Protein AF-A0A453A916-F1 (afdb_monomer_lite)

Organism: Aegilops tauschii subsp. strangulata (NCBI:txid200361)

Sequence (164 aa):
MAEFVVLLGGCERMSRRPYDVYLYTENFMFGRHAEKQKLLIFLLQHNDPHGDHAPAILPVIGGASVGKKTLVAHVCGDERVHSRFSSILHLNVITFASDIEDDDWKKFHSFVITMGRGSKIIIISRLQRLARFGSVKPIFLTVLSYDELRYLLKTLVFGSVDPM

InterPro domains:
  IPR027417 P-loop containing nucleoside triphosphate hydrolase [SSF52540] (15-160)

Structure (mmCIF, N/CA/C/O backbone):
data_AF-A0A453A916-F1
#
_entry.id   AF-A0A453A916-F1
#
loop_
_atom_site.group_PDB
_atom_site.id
_atom_site.type_symbol
_atom_site.label_atom_id
_atom_site.label_alt_id
_atom_site.label_comp_id
_atom_site.label_asym_id
_atom_site.label_entity_id
_atom_site.label_seq_id
_atom_site.pdbx_PDB_ins_code
_atom_site.Cartn_x
_atom_site.Cartn_y
_atom_site.Cartn_z
_atom_site.occupancy
_atom_site.B_iso_or_equiv
_atom_site.auth_seq_id
_atom_site.auth_comp_id
_atom_site.auth_asym_id
_atom_site.auth_atom_id
_atom_site.pdbx_PDB_model_num
ATOM 1 N N . MET A 1 1 ? -9.601 10.180 -16.625 1.00 26.25 1 MET A N 1
ATOM 2 C CA . MET A 1 1 ? -8.875 9.080 -17.293 1.00 26.25 1 MET A CA 1
ATOM 3 C C . MET A 1 1 ? -8.501 8.077 -16.215 1.00 26.25 1 MET A C 1
ATOM 5 O O . MET A 1 1 ? -8.012 8.499 -15.179 1.00 26.25 1 MET A O 1
ATOM 9 N N . ALA A 1 2 ? -8.889 6.812 -16.382 1.00 28.94 2 ALA A N 1
ATOM 10 C CA . ALA A 1 2 ? -8.766 5.767 -15.367 1.00 28.94 2 ALA A CA 1
ATOM 11 C C . ALA A 1 2 ? -7.439 5.020 -15.551 1.00 28.94 2 ALA A C 1
ATOM 13 O O . ALA A 1 2 ? -7.221 4.443 -16.614 1.00 28.94 2 ALA A O 1
ATOM 14 N N . GLU A 1 3 ? -6.561 5.041 -14.548 1.00 33.91 3 GLU A N 1
ATO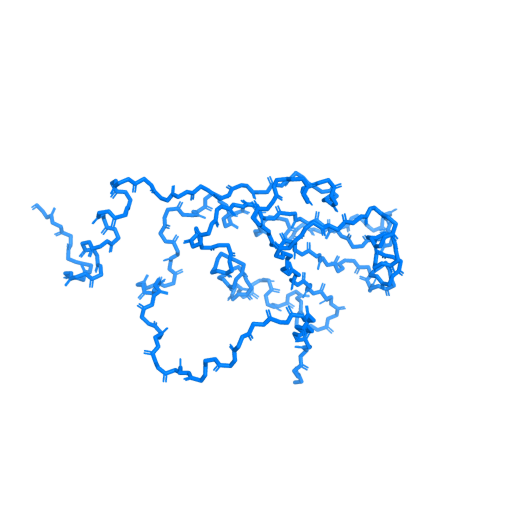M 15 C CA . GLU A 1 3 ? -5.303 4.288 -14.589 1.00 33.91 3 GLU A CA 1
ATOM 16 C C . GLU A 1 3 ? -5.473 2.883 -13.992 1.00 33.91 3 GLU A C 1
ATOM 18 O O . GLU A 1 3 ? -6.240 2.646 -13.057 1.00 33.91 3 GLU A O 1
ATOM 23 N N . PHE A 1 4 ? -4.805 1.929 -14.635 1.00 32.97 4 PHE A N 1
ATOM 24 C CA . PHE A 1 4 ? -5.112 0.505 -14.661 1.00 32.97 4 PHE A CA 1
ATOM 25 C C . PHE A 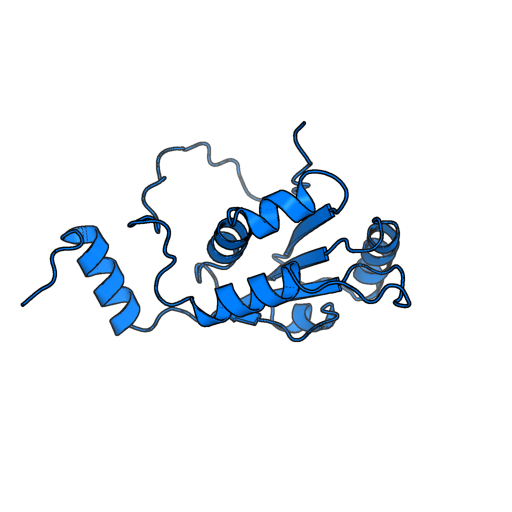1 4 ? -4.702 -0.236 -13.377 1.00 32.97 4 PHE A C 1
ATOM 27 O O . PHE A 1 4 ? -3.523 -0.355 -13.058 1.00 32.97 4 PHE A O 1
ATOM 34 N N . VAL A 1 5 ? -5.672 -0.859 -12.697 1.00 41.00 5 VAL A N 1
ATOM 35 C CA . VAL A 1 5 ? -5.421 -1.931 -11.718 1.00 41.00 5 VAL A CA 1
ATOM 36 C C . VAL A 1 5 ? -5.215 -3.233 -12.495 1.00 41.00 5 VAL A C 1
ATOM 38 O O . VAL A 1 5 ? -6.176 -3.924 -12.833 1.00 41.00 5 VAL A O 1
ATOM 41 N N . VAL A 1 6 ? -3.966 -3.574 -12.815 1.00 34.91 6 VAL A N 1
ATOM 42 C CA . VAL A 1 6 ? -3.640 -4.876 -13.419 1.00 34.91 6 VAL A CA 1
ATOM 43 C C . VAL A 1 6 ? -3.710 -5.957 -12.333 1.00 34.91 6 VAL A C 1
ATOM 45 O O . VAL A 1 6 ? -2.768 -6.194 -11.582 1.00 34.91 6 VAL A O 1
ATOM 48 N N . LEU A 1 7 ? -4.877 -6.598 -12.232 1.00 38.16 7 LEU A N 1
ATOM 49 C CA . LEU A 1 7 ? -5.099 -7.845 -11.498 1.00 38.16 7 LEU A CA 1
ATOM 50 C C . LEU A 1 7 ? -4.649 -9.016 -12.380 1.00 38.16 7 LEU A C 1
ATOM 52 O O . LEU A 1 7 ? -5.396 -9.458 -13.250 1.00 38.16 7 LEU A O 1
ATOM 56 N N . LEU A 1 8 ? -3.447 -9.543 -12.149 1.00 33.91 8 LEU A N 1
ATOM 57 C CA . LEU A 1 8 ? -3.042 -10.834 -12.706 1.00 33.91 8 LEU A CA 1
ATOM 58 C C . LEU A 1 8 ? -3.155 -11.915 -11.624 1.00 33.91 8 LEU A C 1
ATOM 60 O O . LEU A 1 8 ? -2.405 -11.909 -10.653 1.00 33.91 8 LEU A O 1
ATOM 64 N N . GLY A 1 9 ? -4.102 -12.839 -11.825 1.00 32.03 9 GLY A N 1
ATOM 65 C CA . GLY A 1 9 ? -4.073 -14.186 -11.242 1.00 32.03 9 GLY A CA 1
ATOM 66 C C . GLY A 1 9 ? -5.044 -14.484 -10.094 1.00 32.03 9 GLY A C 1
ATOM 67 O O . GLY A 1 9 ? -4.653 -14.472 -8.934 1.00 32.03 9 GLY A O 1
ATOM 68 N N . GLY A 1 10 ? -6.280 -14.859 -10.4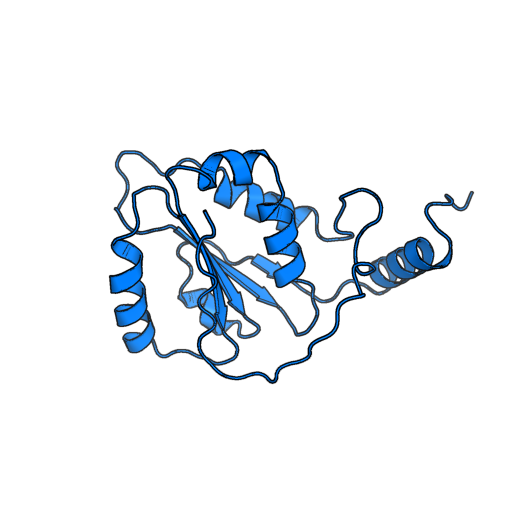46 1.00 36.53 10 GLY A N 1
ATOM 69 C CA . GLY A 1 10 ? -7.051 -15.904 -9.752 1.00 36.53 10 GLY A CA 1
ATOM 70 C C . GLY A 1 10 ? -7.627 -15.600 -8.364 1.00 36.53 10 GLY A C 1
ATOM 71 O O . GLY A 1 10 ? -7.104 -16.071 -7.360 1.00 36.53 10 GLY A O 1
ATOM 72 N N . CYS A 1 11 ? -8.777 -14.924 -8.298 1.00 38.44 11 CYS A N 1
ATOM 73 C CA . CYS A 1 11 ? -9.756 -15.147 -7.227 1.00 38.44 11 CYS A CA 1
ATOM 74 C C . CYS A 1 11 ? -11.159 -14.755 -7.721 1.00 38.44 11 CYS A C 1
ATOM 76 O O . CYS A 1 11 ? -11.308 -13.758 -8.428 1.00 38.44 11 CYS A O 1
ATOM 78 N N . GLU A 1 12 ? -12.154 -15.584 -7.414 1.00 37.94 12 GLU A N 1
ATOM 79 C CA . GLU A 1 12 ? -13.511 -15.566 -7.968 1.00 37.94 12 GLU A CA 1
ATOM 80 C C . GLU A 1 12 ? -14.229 -14.210 -7.875 1.00 37.94 12 GLU A C 1
ATOM 82 O O . GLU A 1 12 ? -14.069 -13.426 -6.936 1.00 37.94 12 GLU A O 1
ATOM 87 N N . ARG A 1 13 ? -15.092 -13.963 -8.867 1.00 41.69 13 ARG A N 1
ATOM 88 C CA . ARG A 1 13 ? -16.027 -12.838 -8.899 1.00 41.69 13 ARG A CA 1
ATOM 89 C C . ARG A 1 13 ? -17.020 -12.948 -7.739 1.00 41.69 13 ARG A C 1
ATOM 91 O O . ARG A 1 13 ? -18.025 -13.640 -7.855 1.00 41.69 13 ARG A O 1
ATOM 98 N N . MET A 1 14 ? -16.820 -12.161 -6.687 1.00 31.31 14 MET A N 1
ATOM 99 C CA . MET A 1 14 ? -17.921 -11.723 -5.830 1.00 31.31 14 MET A CA 1
ATOM 100 C C . MET A 1 14 ? -18.328 -10.303 -6.219 1.00 31.31 14 MET A C 1
ATOM 102 O O . MET A 1 14 ? -17.788 -9.303 -5.755 1.00 31.31 14 MET A O 1
ATOM 106 N N . SER A 1 15 ? -19.312 -10.241 -7.113 1.00 43.62 15 SER A N 1
ATOM 107 C CA . SER A 1 15 ? -20.233 -9.113 -7.202 1.00 43.62 15 SER A CA 1
ATOM 108 C C . SER A 1 15 ? -20.957 -8.983 -5.860 1.00 43.62 15 SER A C 1
ATOM 110 O O . SER A 1 15 ? -21.743 -9.862 -5.509 1.00 43.62 15 SER A O 1
ATOM 112 N N 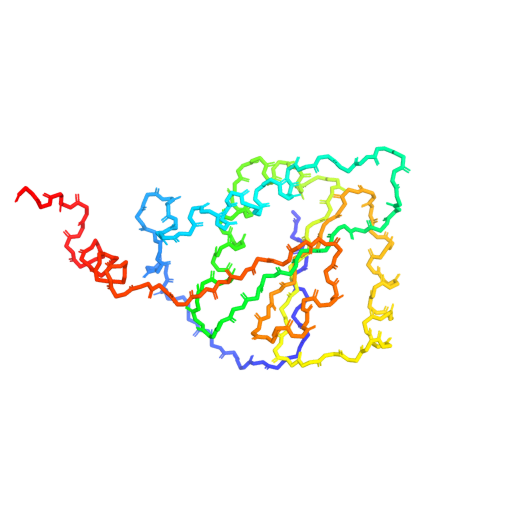. ARG A 1 16 ? -20.653 -7.920 -5.103 1.00 33.34 16 ARG A N 1
ATOM 113 C CA . ARG A 1 16 ? -21.536 -7.302 -4.098 1.00 33.34 16 ARG A CA 1
ATOM 114 C C . ARG A 1 16 ? -20.901 -6.022 -3.538 1.00 33.34 16 ARG A C 1
ATOM 116 O O . ARG A 1 16 ? -20.033 -6.067 -2.675 1.00 33.34 16 ARG A O 1
ATOM 123 N N . ARG A 1 17 ? -21.382 -4.862 -3.990 1.00 38.03 17 ARG A N 1
ATOM 124 C CA . ARG A 1 17 ? -21.610 -3.726 -3.077 1.00 38.03 17 ARG A CA 1
ATOM 125 C C . ARG A 1 17 ? -22.980 -4.005 -2.440 1.00 38.03 17 ARG A C 1
ATOM 127 O O . ARG A 1 17 ? -23.884 -4.345 -3.204 1.00 38.03 17 ARG A O 1
ATOM 134 N N . PRO A 1 18 ? -23.131 -3.990 -1.103 1.00 40.22 18 PRO A N 1
ATOM 135 C CA . PRO A 1 18 ? -22.846 -2.819 -0.280 1.00 40.22 18 PRO A CA 1
ATOM 136 C C . PRO A 1 18 ? -22.197 -3.187 1.068 1.00 40.22 18 PRO A C 1
ATOM 138 O O . PRO A 1 18 ? -22.873 -3.580 2.010 1.00 40.22 18 PRO A O 1
ATOM 141 N N . TYR A 1 19 ? -20.886 -3.003 1.181 1.00 37.38 19 TYR A N 1
ATOM 142 C CA . TYR A 1 19 ? -20.243 -2.812 2.479 1.00 37.38 19 TYR A CA 1
ATOM 143 C C . TYR A 1 19 ? -19.236 -1.680 2.340 1.00 37.38 19 TYR A C 1
ATOM 145 O O . TYR A 1 19 ? -18.030 -1.888 2.282 1.00 37.38 19 TYR A O 1
ATOM 153 N N . ASP A 1 20 ? -19.782 -0.470 2.266 1.00 42.31 20 ASP A N 1
ATOM 154 C CA . ASP A 1 20 ? -19.057 0.767 2.573 1.00 42.31 20 ASP A CA 1
ATOM 155 C C . ASP A 1 20 ? -18.936 0.972 4.104 1.00 42.31 20 ASP A C 1
ATOM 157 O O . ASP A 1 20 ? -18.461 1.991 4.586 1.00 42.31 20 ASP A O 1
ATOM 161 N N . VAL A 1 21 ? -19.371 -0.017 4.902 1.00 36.44 21 VAL A N 1
ATOM 162 C CA . VAL A 1 21 ? -19.402 0.013 6.375 1.00 36.44 21 VAL A CA 1
ATOM 163 C C . VAL A 1 21 ? -18.289 -0.859 6.955 1.00 36.44 21 VAL A C 1
ATOM 165 O O . VAL A 1 21 ? -18.515 -1.719 7.798 1.00 36.44 21 VAL A O 1
ATOM 168 N N . TYR A 1 22 ? -17.057 -0.660 6.495 1.00 46.66 22 TYR A N 1
ATOM 169 C CA . TYR A 1 22 ? -15.887 -1.141 7.224 1.00 46.66 22 TYR A CA 1
ATOM 170 C C . TYR A 1 22 ? -14.819 -0.042 7.214 1.00 46.66 22 TYR A C 1
ATOM 172 O O . TYR A 1 22 ? -14.186 0.196 6.190 1.00 46.66 22 TYR A O 1
ATOM 180 N N . LEU A 1 23 ? -14.614 0.577 8.389 1.00 47.53 23 LEU A N 1
ATOM 181 C CA . LEU A 1 23 ? -13.553 1.547 8.742 1.00 47.53 23 LEU A CA 1
ATOM 182 C C . LEU A 1 23 ? -13.812 3.040 8.456 1.00 47.53 23 LEU A C 1
ATOM 184 O O . LEU A 1 23 ? -12.850 3.796 8.358 1.00 47.53 23 LEU A O 1
ATOM 188 N N . TYR A 1 24 ? -15.065 3.492 8.378 1.00 45.09 24 TYR A N 1
ATOM 189 C CA . TYR A 1 24 ? -15.373 4.923 8.256 1.00 45.09 24 TYR A CA 1
ATOM 190 C C . TYR A 1 24 ? -16.238 5.430 9.413 1.00 45.09 24 TYR A C 1
ATOM 192 O O . TYR A 1 24 ? -17.461 5.442 9.349 1.00 45.09 24 TYR A O 1
ATOM 200 N N . THR A 1 25 ? -15.571 5.912 10.456 1.00 37.50 25 THR A N 1
ATOM 201 C CA . THR A 1 25 ? -16.055 7.054 11.239 1.00 37.50 25 THR A CA 1
ATOM 202 C C . THR A 1 25 ? -15.064 8.183 10.985 1.00 37.50 25 THR A C 1
ATOM 204 O O . THR A 1 25 ? -13.891 8.073 11.336 1.00 37.50 25 THR A O 1
ATOM 207 N N . GLU A 1 26 ? -15.519 9.215 10.274 1.00 40.56 26 GLU A N 1
ATOM 208 C CA . GLU A 1 26 ? -14.819 10.498 10.116 1.00 40.56 26 GLU A CA 1
ATOM 209 C C . GLU A 1 26 ? -13.384 10.443 9.549 1.00 40.56 26 GLU A C 1
ATOM 211 O O . GLU A 1 26 ? -12.487 11.103 10.056 1.00 40.56 26 GLU A O 1
ATOM 216 N N . ASN A 1 27 ? -13.128 9.700 8.465 1.00 45.25 27 ASN A N 1
ATOM 217 C CA . ASN A 1 27 ? -11.830 9.724 7.760 1.00 45.25 27 ASN A CA 1
ATOM 218 C C . ASN A 1 27 ? -10.603 9.245 8.576 1.00 45.25 27 ASN A C 1
ATOM 220 O O . ASN A 1 27 ? -9.469 9.546 8.192 1.00 45.25 27 ASN A O 1
ATOM 224 N N . PHE A 1 28 ? -10.767 8.465 9.652 1.00 43.25 28 PHE A N 1
ATOM 225 C CA . PHE A 1 28 ? -9.636 7.905 10.405 1.00 43.25 28 PHE A CA 1
ATOM 226 C C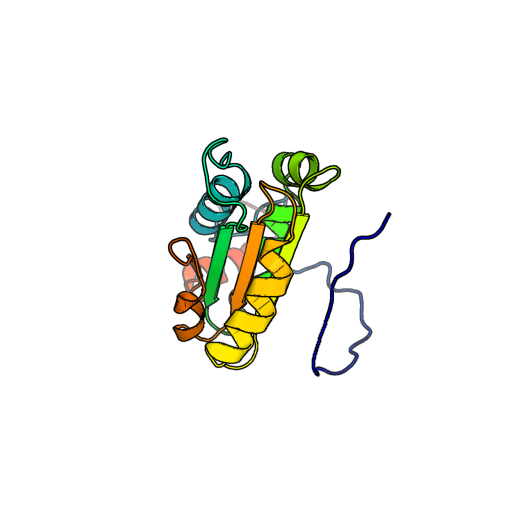 . PHE A 1 28 ? -9.615 6.375 10.394 1.00 43.25 28 PHE A C 1
ATOM 228 O O . PHE A 1 28 ? -10.554 5.708 10.818 1.00 43.25 28 PHE A O 1
ATOM 235 N N . MET A 1 29 ? -8.484 5.801 9.973 1.00 57.03 29 MET A N 1
ATOM 236 C CA . MET A 1 29 ? -8.216 4.377 10.163 1.00 57.03 29 MET A CA 1
ATOM 237 C C . MET A 1 29 ? -7.690 4.134 11.587 1.00 57.03 29 MET A C 1
ATOM 239 O O . MET A 1 29 ? -6.571 4.532 11.923 1.00 57.03 29 MET A O 1
ATOM 243 N N . PHE A 1 30 ? -8.505 3.483 12.418 1.00 62.66 30 PHE A N 1
ATOM 244 C CA . PHE A 1 30 ? -8.211 3.221 13.829 1.00 62.66 30 PHE A CA 1
ATOM 245 C C . PHE A 1 30 ? -6.953 2.345 14.024 1.00 62.66 30 PHE A C 1
ATOM 247 O O . PHE A 1 30 ? -6.735 1.390 13.277 1.00 62.66 30 PHE A O 1
ATOM 254 N N . GLY A 1 31 ? -6.108 2.683 15.008 1.00 67.56 31 GLY A N 1
ATOM 255 C CA . GLY A 1 31 ? -4.922 1.899 15.414 1.00 67.56 31 GLY A CA 1
ATOM 256 C C . GLY A 1 31 ? -3.742 1.870 14.428 1.00 67.56 31 GLY A C 1
ATOM 257 O O . GLY A 1 31 ? -2.763 1.167 14.646 1.00 67.56 31 GLY A O 1
ATOM 258 N N . ARG A 1 32 ? -3.806 2.613 13.315 1.00 83.56 32 ARG A N 1
ATOM 259 C CA . ARG A 1 32 ? -2.821 2.522 12.214 1.00 83.56 32 ARG A CA 1
ATOM 260 C C . ARG A 1 32 ? -2.114 3.827 11.885 1.00 83.56 32 ARG A C 1
ATOM 262 O O . ARG A 1 32 ? -1.606 4.020 10.778 1.00 83.56 32 ARG A O 1
ATOM 269 N N . HIS A 1 33 ? -2.119 4.761 12.831 1.00 81.56 33 HIS A N 1
ATOM 270 C CA . HIS A 1 33 ? -1.602 6.102 12.598 1.00 81.56 33 HIS A CA 1
ATOM 271 C C . HIS A 1 33 ? -0.098 6.080 12.293 1.00 81.56 33 HIS A C 1
ATOM 273 O O . HIS A 1 33 ? 0.346 6.731 11.352 1.00 81.56 33 HIS A O 1
ATOM 279 N N . ALA A 1 34 ? 0.678 5.268 13.017 1.00 86.50 34 ALA A N 1
ATOM 280 C CA . ALA A 1 34 ? 2.116 5.146 12.796 1.00 86.50 34 ALA A CA 1
ATOM 281 C C . ALA A 1 34 ? 2.443 4.575 11.404 1.00 86.50 34 ALA A C 1
ATOM 283 O O . ALA A 1 34 ? 3.317 5.098 10.710 1.00 86.50 34 ALA A O 1
ATOM 284 N N . GLU A 1 35 ? 1.736 3.530 10.961 1.00 90.38 35 GLU A N 1
ATOM 285 C CA . GLU A 1 35 ? 1.926 2.943 9.629 1.00 90.38 35 GLU A CA 1
ATOM 286 C C . GLU A 1 35 ? 1.476 3.905 8.523 1.00 90.38 35 GLU A C 1
ATOM 288 O O . GLU A 1 35 ? 2.175 4.046 7.518 1.00 90.38 35 GLU A O 1
ATOM 293 N N . LYS A 1 36 ? 0.352 4.611 8.725 1.00 87.94 36 LYS A N 1
ATOM 294 C CA . LYS A 1 36 ? -0.144 5.651 7.811 1.00 87.94 36 LYS A CA 1
ATOM 295 C C . LYS A 1 36 ? 0.888 6.757 7.628 1.00 87.94 36 LYS A C 1
ATOM 297 O O . LYS A 1 36 ? 1.199 7.100 6.491 1.00 87.94 36 LYS A O 1
ATOM 302 N N . GLN A 1 37 ? 1.451 7.282 8.717 1.00 89.00 37 GLN A N 1
ATOM 303 C CA . GLN A 1 37 ? 2.463 8.339 8.646 1.00 89.00 37 GLN A CA 1
ATOM 304 C C . GLN A 1 37 ? 3.725 7.870 7.917 1.00 89.00 37 GLN A C 1
ATOM 306 O O . GLN A 1 37 ? 4.233 8.593 7.068 1.00 89.00 37 GLN A O 1
ATOM 311 N N . LYS A 1 38 ? 4.199 6.640 8.160 1.00 92.75 38 LYS A N 1
ATOM 312 C CA . LYS A 1 38 ? 5.349 6.078 7.426 1.00 92.75 38 LYS A CA 1
ATOM 313 C C . LYS A 1 38 ? 5.087 5.996 5.919 1.00 92.75 38 LYS A C 1
ATOM 315 O O . LYS A 1 38 ? 5.956 6.372 5.136 1.00 92.75 38 LYS A O 1
ATOM 320 N N . LEU A 1 39 ? 3.898 5.541 5.513 1.00 91.69 39 LEU A N 1
ATOM 321 C CA . LEU A 1 39 ? 3.498 5.508 4.103 1.00 91.69 39 LEU A CA 1
ATOM 322 C C . LEU A 1 39 ? 3.387 6.909 3.498 1.00 91.69 39 LEU A C 1
ATOM 324 O O . LEU A 1 39 ? 3.854 7.121 2.384 1.00 91.69 39 LEU A O 1
ATOM 328 N N . LEU A 1 40 ? 2.806 7.867 4.224 1.00 90.81 40 LEU A N 1
ATOM 329 C CA . LEU A 1 40 ? 2.705 9.255 3.773 1.00 90.81 40 LEU A CA 1
ATOM 330 C C . LEU A 1 40 ? 4.081 9.888 3.593 1.00 90.81 40 LEU A C 1
ATOM 332 O O . LEU A 1 40 ? 4.340 10.467 2.545 1.00 90.81 40 LEU A O 1
ATOM 336 N N . ILE A 1 41 ? 4.978 9.732 4.569 1.00 91.56 41 ILE A N 1
ATOM 337 C CA . ILE A 1 41 ? 6.363 10.202 4.471 1.00 91.56 41 ILE A CA 1
ATOM 338 C C . ILE A 1 41 ? 7.025 9.573 3.249 1.00 91.56 41 ILE A C 1
ATOM 340 O O . ILE A 1 41 ? 7.552 10.299 2.412 1.00 91.56 41 ILE A O 1
ATOM 344 N N . PHE A 1 42 ? 6.928 8.250 3.090 1.00 92.62 42 PHE A N 1
ATOM 345 C CA . PHE A 1 42 ? 7.480 7.560 1.928 1.00 92.62 42 PHE A CA 1
ATOM 346 C C . PHE A 1 42 ? 6.931 8.116 0.616 1.00 92.62 42 PHE A C 1
ATOM 348 O O . PHE A 1 42 ? 7.716 8.378 -0.284 1.00 92.62 42 PHE A O 1
ATOM 355 N N . LEU A 1 43 ? 5.619 8.328 0.480 1.00 90.38 43 LEU A N 1
ATOM 356 C CA . LEU A 1 43 ? 5.011 8.806 -0.765 1.00 90.38 43 LEU A CA 1
ATOM 357 C C . LEU A 1 43 ? 5.306 10.282 -1.045 1.00 90.38 43 LEU A C 1
ATOM 359 O O . LEU A 1 43 ? 5.571 10.638 -2.194 1.00 90.38 43 LEU A O 1
ATOM 363 N N . LEU A 1 44 ? 5.345 11.116 -0.008 1.00 88.75 44 LEU A N 1
ATOM 364 C CA . LEU A 1 44 ? 5.578 12.557 -0.105 1.00 88.75 44 LEU A CA 1
ATOM 365 C C . LEU A 1 44 ? 7.065 12.942 -0.100 1.00 88.75 44 LEU A C 1
ATOM 367 O O . LEU A 1 44 ? 7.404 14.077 -0.431 1.00 88.75 44 LEU A O 1
ATOM 371 N N . GLN A 1 45 ? 7.978 12.012 0.171 1.00 86.62 45 GLN A N 1
ATOM 372 C CA . GLN A 1 45 ? 9.412 12.263 0.046 1.00 86.62 45 GLN A CA 1
ATOM 373 C C . GLN A 1 45 ? 9.778 12.581 -1.412 1.00 86.62 45 GLN A C 1
ATOM 375 O O . GLN A 1 45 ? 9.416 11.838 -2.332 1.00 86.62 45 GLN A O 1
ATOM 380 N N . HIS A 1 46 ? 10.449 13.704 -1.663 1.00 72.12 46 HIS A N 1
ATOM 381 C CA . HIS A 1 46 ? 11.043 13.980 -2.972 1.00 72.12 46 HIS A CA 1
ATOM 382 C C . HIS A 1 46 ? 12.216 13.024 -3.197 1.00 72.12 46 HIS A C 1
ATOM 384 O O . HIS A 1 46 ? 13.072 12.887 -2.327 1.00 72.12 46 HIS A O 1
ATOM 390 N N . ASN A 1 47 ? 12.221 12.337 -4.342 1.00 65.00 47 ASN A N 1
ATOM 391 C CA . ASN A 1 47 ? 13.397 11.580 -4.755 1.00 65.00 47 ASN A CA 1
ATOM 392 C C . ASN A 1 47 ? 14.459 12.591 -5.199 1.00 65.00 47 ASN A C 1
ATOM 394 O O . ASN A 1 47 ? 14.122 13.590 -5.838 1.00 65.00 47 ASN A O 1
ATOM 398 N N . ASP A 1 48 ? 15.708 12.340 -4.820 1.00 57.16 48 ASP A N 1
ATOM 399 C CA . ASP A 1 48 ? 16.843 13.202 -5.129 1.00 57.16 48 ASP A CA 1
ATOM 400 C C . ASP A 1 48 ? 16.944 13.421 -6.656 1.00 57.16 48 ASP A C 1
ATOM 402 O O . ASP A 1 48 ? 16.894 12.438 -7.406 1.00 57.16 48 ASP A O 1
ATOM 406 N N . PRO A 1 49 ? 17.060 14.666 -7.157 1.00 51.16 49 PRO A N 1
ATOM 407 C CA . PRO A 1 49 ? 17.232 14.934 -8.586 1.00 51.16 49 PRO A CA 1
ATOM 408 C C . PRO A 1 49 ? 18.467 14.242 -9.195 1.00 51.16 49 PRO A C 1
ATOM 410 O O . PRO A 1 49 ? 18.491 14.013 -10.408 1.00 51.16 49 PRO A O 1
ATOM 413 N N . HIS A 1 50 ? 19.446 13.837 -8.379 1.00 53.75 50 HIS A N 1
ATOM 414 C CA . HIS A 1 50 ? 20.626 13.080 -8.811 1.00 53.75 50 HIS A CA 1
ATOM 415 C C . HIS A 1 50 ? 20.519 11.556 -8.624 1.00 53.75 50 HIS A C 1
ATOM 417 O O . HIS A 1 50 ? 21.461 10.836 -8.952 1.00 53.75 50 HIS A O 1
ATOM 423 N N . GLY A 1 51 ? 19.383 11.053 -8.130 1.00 57.41 51 GLY A N 1
ATOM 424 C CA . GLY A 1 51 ? 19.154 9.633 -7.868 1.00 57.41 51 GLY A CA 1
ATOM 425 C C . GLY A 1 51 ? 18.826 8.794 -9.108 1.00 57.41 51 GLY A C 1
ATOM 426 O O . GLY A 1 51 ? 18.410 9.306 -10.151 1.00 57.41 51 GLY A O 1
ATOM 427 N N . ASP A 1 52 ? 19.017 7.483 -8.951 1.00 61.06 52 ASP A N 1
ATOM 428 C CA . ASP A 1 52 ? 18.730 6.433 -9.930 1.00 61.06 52 ASP A CA 1
ATOM 429 C C . ASP A 1 52 ? 17.290 6.519 -10.483 1.00 61.06 52 ASP A C 1
ATOM 431 O O . ASP A 1 52 ? 16.363 6.956 -9.799 1.00 61.06 52 ASP A O 1
ATOM 435 N N . HIS A 1 53 ? 17.091 6.103 -11.736 1.00 67.94 53 HIS A N 1
ATOM 436 C CA . HIS A 1 53 ? 15.793 6.174 -12.427 1.00 67.94 53 HIS A CA 1
ATOM 437 C C . HIS A 1 53 ? 14.782 5.148 -11.893 1.00 67.94 53 HIS A C 1
ATOM 439 O O . HIS A 1 53 ? 13.611 5.188 -12.266 1.00 67.94 53 HIS A O 1
ATOM 445 N N . ALA A 1 54 ? 15.219 4.237 -11.023 1.00 79.38 54 ALA A N 1
ATOM 446 C CA . ALA A 1 54 ? 14.377 3.191 -10.476 1.00 79.38 54 ALA A CA 1
ATOM 447 C C . ALA A 1 54 ? 13.316 3.749 -9.500 1.00 79.38 54 ALA A C 1
ATOM 449 O O . ALA A 1 54 ? 13.620 4.580 -8.636 1.00 79.38 54 ALA A O 1
ATOM 450 N N . PRO A 1 55 ? 12.059 3.279 -9.588 1.00 84.94 55 PRO A N 1
ATOM 451 C CA . PRO A 1 55 ? 11.021 3.654 -8.640 1.00 84.94 55 PRO A CA 1
ATOM 452 C C . PRO A 1 55 ? 11.325 3.092 -7.248 1.00 84.94 55 PRO A C 1
ATOM 454 O O . PRO A 1 55 ? 11.757 1.951 -7.097 1.00 84.94 55 PRO A O 1
ATOM 457 N N . ALA A 1 56 ? 11.040 3.874 -6.206 1.00 89.62 56 ALA A N 1
ATOM 458 C CA . ALA A 1 56 ? 11.191 3.400 -4.834 1.00 89.62 56 ALA A CA 1
ATOM 459 C C . ALA A 1 56 ? 10.104 2.364 -4.504 1.00 89.62 56 ALA A C 1
ATOM 461 O O . ALA A 1 56 ? 8.935 2.559 -4.845 1.00 89.62 56 ALA A O 1
ATOM 462 N N . ILE A 1 57 ? 10.478 1.289 -3.809 1.00 91.38 57 ILE A N 1
ATOM 463 C CA . ILE A 1 57 ? 9.623 0.127 -3.551 1.00 91.38 57 ILE A CA 1
ATOM 464 C C . ILE A 1 57 ? 9.464 -0.073 -2.050 1.00 91.38 57 ILE A C 1
ATOM 466 O O . ILE A 1 57 ? 10.425 -0.403 -1.354 1.00 91.38 57 ILE A O 1
ATOM 470 N N . LEU A 1 58 ? 8.237 0.086 -1.556 1.00 95.25 58 LEU A N 1
ATOM 471 C CA . LEU A 1 58 ? 7.895 -0.082 -0.147 1.00 95.25 58 LEU A CA 1
ATOM 472 C C . LEU A 1 58 ? 7.033 -1.334 0.071 1.00 95.25 58 LEU A C 1
ATOM 474 O O . LEU A 1 58 ? 5.862 -1.357 -0.323 1.00 95.25 58 LEU A O 1
ATOM 478 N N . PRO A 1 59 ? 7.560 -2.368 0.747 1.00 96.56 59 PRO A N 1
ATOM 479 C CA . PRO A 1 59 ? 6.762 -3.517 1.140 1.00 96.56 59 PRO A CA 1
ATOM 480 C C . PRO A 1 59 ? 5.903 -3.219 2.373 1.00 96.56 59 PRO A C 1
ATOM 482 O O . PRO A 1 59 ? 6.373 -2.710 3.388 1.00 96.56 59 PRO A O 1
ATOM 485 N N . VAL A 1 60 ? 4.640 -3.617 2.300 1.00 95.75 60 VAL A N 1
ATOM 486 C CA . VAL A 1 60 ? 3.638 -3.618 3.361 1.00 95.75 60 VAL A CA 1
ATOM 487 C C . VAL A 1 60 ? 3.265 -5.075 3.622 1.00 95.75 60 VAL A C 1
ATOM 489 O O . VAL A 1 60 ? 2.543 -5.717 2.853 1.00 95.75 60 VAL A O 1
ATOM 492 N N . ILE A 1 61 ? 3.790 -5.619 4.714 1.00 95.44 61 ILE A N 1
ATOM 493 C CA . ILE A 1 61 ? 3.727 -7.041 5.050 1.00 95.44 61 ILE A CA 1
ATOM 494 C C . ILE A 1 61 ? 2.826 -7.249 6.261 1.00 95.44 61 ILE A C 1
ATOM 496 O O . ILE A 1 61 ? 2.866 -6.483 7.212 1.00 95.44 61 ILE A O 1
ATOM 500 N N . GLY A 1 62 ? 2.018 -8.303 6.273 1.00 92.00 62 GLY A N 1
ATOM 501 C CA . GLY A 1 62 ? 1.200 -8.618 7.445 1.00 92.00 62 GLY A CA 1
ATOM 502 C C . GLY A 1 62 ? 0.220 -9.754 7.214 1.00 92.00 62 GLY A C 1
ATOM 503 O O . GLY A 1 62 ? -0.005 -10.155 6.074 1.00 92.00 62 GLY A O 1
ATOM 504 N N . GLY A 1 63 ? -0.406 -10.251 8.278 1.00 86.38 63 GLY A N 1
ATOM 505 C CA . GLY A 1 63 ? -1.340 -11.384 8.225 1.00 86.38 63 GLY A CA 1
ATOM 506 C C . GLY A 1 63 ? -2.561 -11.187 7.310 1.00 86.38 63 GLY A C 1
ATOM 507 O O . GLY A 1 63 ? -2.756 -10.142 6.677 1.00 86.38 63 GLY A O 1
ATOM 508 N N . ALA A 1 64 ? -3.412 -12.212 7.215 1.00 80.56 64 ALA A N 1
ATOM 509 C CA . ALA A 1 64 ? -4.721 -12.056 6.578 1.00 80.56 64 ALA A CA 1
ATOM 510 C C . ALA A 1 64 ? -5.556 -11.015 7.339 1.00 80.56 64 ALA A C 1
ATOM 512 O O . ALA A 1 64 ? -5.443 -10.908 8.555 1.00 80.56 64 ALA A O 1
ATOM 513 N N . SER A 1 65 ? -6.363 -10.238 6.616 1.00 78.31 65 SER A N 1
ATOM 514 C CA . SER A 1 65 ? -7.349 -9.314 7.201 1.00 78.31 65 SER A CA 1
ATOM 515 C C . SER A 1 65 ? -6.812 -8.234 8.158 1.00 78.31 65 SER A C 1
ATOM 517 O O . SER A 1 65 ? -7.594 -7.551 8.801 1.00 78.31 65 SER A O 1
ATOM 519 N N . VAL A 1 66 ? -5.496 -7.983 8.201 1.00 82.56 66 VAL A N 1
ATOM 520 C CA . VAL A 1 66 ? -4.895 -6.933 9.059 1.00 82.56 66 VAL A CA 1
ATOM 521 C C . VAL A 1 66 ? -5.083 -5.498 8.539 1.00 82.56 66 VAL A C 1
ATOM 523 O O . VAL A 1 66 ? -4.603 -4.552 9.158 1.00 82.56 66 VAL A O 1
ATOM 526 N N . GLY A 1 67 ? -5.740 -5.316 7.387 1.00 82.62 67 GLY A N 1
ATOM 527 C CA . GLY A 1 67 ? -6.043 -3.988 6.835 1.00 82.62 67 GLY A CA 1
ATOM 528 C C . GLY A 1 67 ? -4.980 -3.378 5.912 1.00 82.62 67 GLY A C 1
ATOM 529 O O . GLY A 1 67 ? -4.989 -2.173 5.704 1.00 82.62 67 GLY A O 1
ATOM 530 N N . LYS A 1 68 ? -4.076 -4.171 5.310 1.00 86.81 68 LYS A N 1
ATOM 531 C CA . LYS A 1 68 ? -3.034 -3.649 4.389 1.00 86.81 68 LYS A CA 1
ATOM 532 C C . LYS A 1 68 ? -3.604 -2.862 3.205 1.00 86.81 68 LYS A C 1
ATOM 534 O O . LYS A 1 68 ? -3.143 -1.765 2.916 1.00 86.81 68 LYS A O 1
ATOM 539 N N . LYS A 1 69 ? -4.611 -3.427 2.525 1.00 85.62 69 LYS A N 1
ATOM 540 C CA . LYS A 1 69 ? -5.274 -2.771 1.386 1.00 85.62 69 LYS A CA 1
ATOM 541 C C . LYS A 1 69 ? -5.986 -1.496 1.830 1.00 85.62 69 LYS A C 1
ATOM 543 O O . LYS A 1 69 ? -5.866 -0.484 1.154 1.00 85.62 69 LYS A O 1
ATOM 548 N N . THR A 1 70 ? -6.648 -1.535 2.985 1.00 82.50 70 THR A N 1
ATOM 549 C CA . THR A 1 70 ? -7.304 -0.360 3.564 1.00 82.50 70 THR A CA 1
ATOM 550 C C . THR A 1 70 ? -6.302 0.744 3.878 1.00 82.50 70 THR A C 1
ATOM 552 O O . THR A 1 70 ? -6.531 1.886 3.508 1.00 82.50 70 THR A O 1
ATOM 555 N N . LEU A 1 71 ? -5.162 0.409 4.489 1.00 86.31 71 LEU A N 1
ATOM 556 C CA . LEU A 1 71 ? -4.110 1.375 4.795 1.00 86.31 71 LEU A CA 1
ATOM 557 C C . LEU A 1 71 ? -3.611 2.086 3.538 1.00 86.31 71 LEU A C 1
ATOM 559 O O . LEU A 1 71 ? -3.521 3.311 3.522 1.00 86.31 71 LEU A O 1
ATOM 563 N N . VAL A 1 72 ? -3.324 1.326 2.481 1.00 88.12 72 VAL A N 1
ATOM 564 C CA . VAL A 1 72 ? -2.865 1.901 1.214 1.00 88.12 72 VAL A CA 1
ATOM 565 C C . VAL A 1 72 ? -3.963 2.737 0.559 1.00 88.12 72 VAL A C 1
ATOM 567 O O . VAL A 1 72 ? -3.684 3.862 0.157 1.00 88.12 72 VAL A O 1
ATOM 570 N N . ALA A 1 73 ? -5.208 2.251 0.515 1.00 84.88 73 ALA A N 1
ATOM 571 C CA . ALA A 1 73 ? -6.341 3.002 -0.028 1.00 84.88 73 ALA A CA 1
ATOM 572 C C . ALA A 1 73 ? -6.542 4.338 0.703 1.00 84.88 73 ALA A C 1
ATOM 574 O O . ALA A 1 73 ? -6.730 5.373 0.072 1.00 84.88 73 ALA A O 1
ATOM 575 N N . HIS A 1 74 ? -6.421 4.325 2.029 1.00 81.12 74 HIS A N 1
ATOM 576 C CA . HIS A 1 74 ? -6.584 5.509 2.857 1.00 81.12 74 HIS A CA 1
ATOM 577 C C . HIS A 1 74 ? -5.483 6.552 2.622 1.00 81.12 74 HIS A C 1
ATOM 579 O O . HIS A 1 74 ? -5.754 7.747 2.591 1.00 81.12 74 HIS A O 1
ATOM 585 N N . VAL A 1 75 ? -4.241 6.109 2.421 1.00 86.69 75 VAL A N 1
ATOM 586 C CA . VAL A 1 75 ? -3.132 6.998 2.054 1.00 86.69 75 VAL A CA 1
ATOM 587 C C . VAL A 1 75 ? -3.292 7.529 0.624 1.00 86.69 75 VAL A C 1
ATOM 589 O O . VAL A 1 75 ? -2.993 8.691 0.379 1.00 86.69 75 VAL A O 1
ATOM 592 N N . CYS A 1 76 ? -3.789 6.718 -0.314 1.00 84.25 76 CYS A N 1
ATOM 593 C CA . CYS A 1 76 ? -4.046 7.157 -1.691 1.00 84.25 76 CYS A CA 1
ATOM 594 C C . CYS A 1 76 ? -5.177 8.195 -1.781 1.00 84.25 76 CYS A C 1
ATOM 596 O O . CYS A 1 76 ? -5.184 8.999 -2.707 1.00 84.25 76 CYS A O 1
ATOM 598 N N . GLY A 1 77 ? -6.113 8.177 -0.827 1.00 82.19 77 GLY A N 1
ATOM 599 C CA . GLY A 1 77 ? -7.155 9.194 -0.685 1.00 82.19 77 GLY A CA 1
ATOM 600 C C . GLY A 1 77 ? -6.691 10.501 -0.029 1.00 82.19 77 GLY A C 1
ATOM 601 O O . GLY A 1 77 ? -7.475 11.441 0.023 1.00 82.19 77 GLY A O 1
ATOM 602 N N . ASP A 1 78 ? -5.455 10.589 0.481 1.00 82.88 78 ASP A N 1
ATOM 603 C CA . ASP A 1 78 ? -4.895 11.847 0.995 1.00 82.88 78 ASP A CA 1
ATOM 604 C C . ASP A 1 78 ? -4.689 12.823 -0.171 1.00 82.88 78 ASP A C 1
ATOM 606 O O . ASP A 1 78 ? -4.011 12.495 -1.147 1.00 82.88 78 ASP A O 1
ATOM 610 N N . GLU A 1 79 ? -5.247 14.030 -0.074 1.00 85.62 79 GLU A N 1
ATOM 611 C CA . GLU A 1 79 ? -5.213 15.031 -1.149 1.00 85.62 79 GLU A CA 1
ATOM 612 C C . GLU A 1 79 ? -3.793 15.354 -1.624 1.00 85.62 79 GLU A C 1
ATOM 614 O O . GLU A 1 79 ? -3.575 15.597 -2.810 1.00 85.62 79 GLU A O 1
ATOM 619 N N . ARG A 1 80 ? -2.798 15.308 -0.730 1.00 86.31 80 ARG A N 1
ATOM 620 C CA . ARG A 1 80 ? -1.396 15.588 -1.076 1.00 86.31 80 ARG A CA 1
ATOM 621 C C . ARG A 1 80 ? -0.800 14.467 -1.917 1.00 86.31 80 ARG A C 1
ATOM 623 O O . ARG A 1 80 ? -0.017 14.723 -2.829 1.00 86.31 80 ARG A O 1
ATOM 630 N N . VAL A 1 81 ? -1.165 13.223 -1.605 1.00 85.19 81 VAL A N 1
ATOM 631 C CA . VAL A 1 81 ? -0.773 12.048 -2.392 1.00 85.19 81 VAL A CA 1
ATOM 632 C C . VAL A 1 81 ? -1.498 12.090 -3.730 1.00 85.19 81 VAL A C 1
ATOM 634 O O . VAL A 1 81 ? -0.852 12.002 -4.770 1.00 85.19 81 VAL A O 1
ATOM 637 N N . HIS A 1 82 ? -2.812 12.310 -3.715 1.00 84.31 82 HIS A N 1
ATOM 638 C CA . HIS A 1 82 ? -3.610 12.408 -4.928 1.00 84.31 82 HIS A CA 1
ATOM 639 C C . HIS A 1 82 ? -3.074 13.491 -5.872 1.00 84.31 82 HIS A C 1
ATOM 641 O O . HIS A 1 82 ? -2.783 13.197 -7.023 1.00 84.31 82 HIS A O 1
ATOM 647 N N . SER A 1 83 ? -2.832 14.707 -5.375 1.00 83.69 83 SER A N 1
ATOM 648 C CA . SER A 1 83 ? -2.275 15.824 -6.149 1.00 83.69 83 SER A CA 1
ATOM 649 C C . SER A 1 83 ? -0.924 15.487 -6.794 1.00 83.69 83 SER A C 1
ATOM 651 O O . SER A 1 83 ? -0.668 15.829 -7.946 1.00 83.69 83 SER A O 1
ATOM 653 N N . ARG A 1 84 ? -0.066 14.742 -6.089 1.00 82.38 84 ARG A N 1
ATOM 654 C CA . ARG A 1 84 ? 1.265 14.373 -6.584 1.00 82.38 84 ARG A CA 1
ATOM 655 C C . ARG A 1 84 ? 1.246 13.298 -7.674 1.00 82.38 84 ARG A C 1
ATOM 657 O O . ARG A 1 84 ? 2.069 13.349 -8.588 1.00 82.38 84 ARG A O 1
ATOM 664 N N . PHE A 1 85 ? 0.353 12.319 -7.560 1.00 82.12 85 PHE A N 1
ATOM 665 C CA . PHE A 1 85 ? 0.281 11.168 -8.469 1.00 82.12 85 PHE A CA 1
ATOM 666 C C . PHE A 1 85 ? -0.877 11.261 -9.481 1.00 82.12 85 PHE A C 1
ATOM 668 O O . PHE A 1 85 ? -1.098 10.320 -10.232 1.00 82.12 85 PHE A O 1
ATOM 675 N N . SER A 1 86 ? -1.621 12.374 -9.532 1.00 71.56 86 SER A N 1
ATOM 676 C CA . SER A 1 86 ? -2.755 12.536 -10.460 1.00 71.56 86 SER A CA 1
ATOM 677 C C . SER A 1 86 ? -2.364 12.942 -11.882 1.00 71.56 86 SER A C 1
ATOM 679 O O . SER A 1 86 ? -3.213 12.874 -12.766 1.00 71.56 86 SER A O 1
ATOM 681 N N . SER A 1 87 ? -1.133 13.425 -12.103 1.00 61.12 87 SER A N 1
ATOM 682 C CA . SER A 1 87 ? -0.791 14.141 -13.346 1.00 61.12 87 SER A CA 1
ATOM 683 C C . SER A 1 87 ? 0.509 13.703 -14.036 1.00 61.12 87 SER A C 1
ATOM 685 O O . SER A 1 87 ? 0.548 13.692 -15.261 1.00 61.12 87 SER A O 1
ATOM 687 N N . ILE A 1 88 ? 1.586 13.386 -13.298 1.00 66.81 88 ILE A N 1
ATOM 688 C CA . ILE A 1 88 ? 2.926 13.142 -13.896 1.00 66.81 88 ILE A CA 1
ATOM 689 C C . ILE A 1 88 ? 3.628 11.900 -13.320 1.00 66.81 88 ILE A C 1
ATOM 691 O O . ILE A 1 88 ? 4.407 11.252 -14.016 1.00 66.81 88 ILE A O 1
ATOM 695 N N . LEU A 1 89 ? 3.386 11.565 -12.050 1.00 78.19 89 LEU A N 1
ATOM 696 C CA . LEU A 1 89 ? 4.047 10.450 -11.366 1.00 78.19 89 LEU A CA 1
ATOM 697 C C . LEU A 1 89 ? 3.098 9.264 -11.225 1.00 78.19 89 LEU A C 1
ATOM 699 O O . LEU A 1 89 ? 1.942 9.456 -10.860 1.00 78.19 89 LEU A O 1
ATOM 703 N N . HIS A 1 90 ? 3.606 8.042 -11.392 1.00 83.12 90 HIS A N 1
ATOM 704 C CA . HIS A 1 90 ? 2.804 6.835 -11.201 1.00 83.12 90 HIS A CA 1
ATOM 705 C C . HIS A 1 90 ? 2.983 6.249 -9.796 1.00 83.12 90 HIS A C 1
ATOM 707 O O . HIS A 1 90 ? 4.104 6.105 -9.292 1.00 83.12 90 HIS A O 1
ATOM 713 N N . LEU A 1 91 ? 1.867 5.858 -9.179 1.00 86.69 91 LEU A N 1
ATOM 714 C CA . LEU A 1 91 ? 1.837 5.061 -7.955 1.00 86.69 91 LEU A CA 1
ATOM 715 C C . LEU A 1 91 ? 1.256 3.680 -8.264 1.00 86.69 91 LEU A C 1
ATOM 717 O O . LEU A 1 91 ? 0.082 3.561 -8.601 1.00 86.69 91 LEU A O 1
ATOM 721 N N . ASN A 1 92 ? 2.063 2.632 -8.106 1.00 87.38 92 ASN A N 1
ATOM 722 C CA . ASN A 1 92 ? 1.641 1.257 -8.373 1.00 87.38 92 ASN A CA 1
ATOM 723 C C . ASN A 1 92 ? 1.503 0.464 -7.080 1.00 87.38 92 ASN A C 1
ATOM 725 O O . ASN A 1 92 ? 2.422 0.424 -6.265 1.00 87.38 92 ASN A O 1
ATOM 729 N N . VAL A 1 93 ? 0.366 -0.206 -6.904 1.00 89.00 93 VAL A N 1
ATOM 730 C CA . VAL A 1 93 ? 0.102 -1.057 -5.739 1.00 89.00 93 VAL A CA 1
ATOM 731 C C . VAL A 1 93 ? -0.042 -2.497 -6.206 1.00 89.00 93 VAL A C 1
ATOM 733 O O . VAL A 1 93 ? -1.013 -2.851 -6.869 1.00 89.00 93 VAL A O 1
ATOM 736 N N . ILE A 1 94 ? 0.915 -3.340 -5.836 1.00 90.06 94 ILE A N 1
ATOM 737 C CA . ILE A 1 94 ? 0.990 -4.733 -6.279 1.00 90.06 94 ILE A CA 1
ATOM 738 C C . ILE A 1 94 ? 0.689 -5.631 -5.091 1.00 90.06 94 ILE A C 1
ATOM 740 O O . ILE A 1 94 ? 1.259 -5.453 -4.019 1.00 90.06 94 ILE A O 1
ATOM 744 N N . THR A 1 95 ? -0.204 -6.607 -5.253 1.00 91.19 95 THR A N 1
ATOM 745 C CA . THR A 1 95 ? -0.498 -7.584 -4.196 1.00 91.19 95 THR A CA 1
ATOM 746 C C . THR A 1 95 ? 0.023 -8.955 -4.590 1.00 91.19 95 THR A C 1
ATOM 748 O O . THR A 1 95 ? -0.406 -9.498 -5.601 1.00 91.19 95 THR A O 1
ATOM 751 N N . PHE A 1 96 ? 0.868 -9.546 -3.750 1.00 89.25 96 PHE A N 1
ATOM 752 C CA . PHE A 1 96 ? 1.357 -10.908 -3.941 1.00 89.25 96 PHE A CA 1
ATOM 753 C C . PHE A 1 96 ? 0.721 -11.865 -2.933 1.00 89.25 96 PHE A C 1
ATOM 755 O O . PHE A 1 96 ? 0.799 -11.662 -1.716 1.00 89.25 96 PHE A O 1
ATOM 762 N N . ALA A 1 97 ? 0.076 -12.907 -3.459 1.00 86.56 97 ALA A N 1
ATOM 763 C CA . ALA A 1 97 ? -0.522 -13.983 -2.669 1.00 86.56 97 ALA A CA 1
ATOM 764 C C . ALA A 1 97 ? 0.457 -15.143 -2.421 1.00 86.56 97 ALA A C 1
ATOM 766 O O . ALA A 1 97 ? 0.382 -15.788 -1.376 1.00 86.56 97 ALA A O 1
ATOM 767 N N . SER A 1 98 ? 1.381 -15.368 -3.353 1.00 89.56 98 SER A N 1
ATOM 768 C CA . SER A 1 98 ? 2.423 -16.393 -3.314 1.00 89.56 98 SER A CA 1
ATOM 769 C C . SER A 1 98 ? 3.813 -15.764 -3.355 1.00 89.56 98 SER A C 1
ATOM 771 O O . SER A 1 98 ? 3.961 -14.556 -3.551 1.00 89.56 98 SER A O 1
ATOM 773 N N . ASP A 1 99 ? 4.828 -16.592 -3.118 1.00 88.69 99 ASP A N 1
ATOM 774 C CA . ASP A 1 99 ? 6.214 -16.177 -3.286 1.00 88.69 99 ASP A CA 1
ATOM 775 C C . ASP A 1 99 ? 6.552 -16.004 -4.768 1.00 88.69 99 ASP A C 1
ATOM 777 O O . ASP A 1 99 ? 5.882 -16.575 -5.631 1.00 88.69 99 ASP A O 1
ATOM 781 N N . ILE A 1 100 ? 7.582 -15.209 -5.037 1.00 89.81 100 ILE A N 1
ATOM 782 C CA . ILE A 1 100 ? 8.103 -14.951 -6.378 1.00 89.81 100 ILE A CA 1
ATOM 783 C C . ILE A 1 100 ? 9.607 -15.161 -6.340 1.00 89.81 100 ILE A C 1
ATOM 785 O O . ILE A 1 100 ? 10.284 -14.658 -5.439 1.00 89.81 100 ILE A O 1
ATOM 789 N N . GLU A 1 101 ? 10.113 -15.910 -7.313 1.00 91.12 101 GLU A N 1
ATOM 790 C CA . GLU A 1 101 ? 11.542 -16.130 -7.496 1.00 91.12 101 GLU A CA 1
ATOM 791 C C . GLU A 1 101 ? 12.247 -14.844 -7.932 1.00 91.12 101 GLU A C 1
ATOM 793 O O . GLU A 1 101 ? 11.677 -13.988 -8.612 1.00 91.12 101 GLU A O 1
ATOM 798 N N . ASP A 1 102 ? 13.512 -14.699 -7.543 1.00 91.19 102 ASP A N 1
ATOM 799 C CA . ASP A 1 102 ? 14.262 -13.464 -7.777 1.00 91.19 102 ASP A CA 1
ATOM 800 C C . ASP A 1 102 ? 14.419 -13.148 -9.275 1.00 91.19 102 ASP A C 1
ATOM 802 O O . ASP A 1 102 ? 14.425 -11.979 -9.659 1.00 91.19 102 ASP A O 1
ATOM 806 N N . ASP A 1 103 ? 14.490 -14.161 -10.141 1.00 91.25 103 ASP A N 1
ATOM 807 C CA . ASP A 1 103 ? 14.616 -13.963 -11.589 1.00 91.25 103 ASP A CA 1
ATOM 808 C C . ASP A 1 103 ? 13.316 -13.482 -12.244 1.00 91.25 103 ASP A C 1
ATOM 810 O O . ASP A 1 103 ? 13.354 -12.646 -13.151 1.00 91.25 103 ASP A O 1
ATOM 814 N N . ASP A 1 104 ? 12.159 -13.923 -11.753 1.00 90.25 104 ASP A N 1
ATOM 815 C CA . ASP A 1 104 ? 10.872 -13.389 -12.200 1.00 90.25 104 ASP A CA 1
ATOM 816 C C . ASP A 1 104 ? 10.644 -11.975 -11.672 1.00 90.25 104 ASP A C 1
ATOM 818 O O . ASP A 1 104 ? 10.164 -11.105 -12.406 1.00 90.25 104 ASP A O 1
ATOM 822 N N . TRP A 1 105 ? 11.088 -11.700 -10.442 1.00 89.94 105 TRP A N 1
ATOM 823 C CA . TRP A 1 105 ? 11.128 -10.336 -9.935 1.00 89.94 105 TRP A CA 1
ATOM 824 C C . TRP A 1 105 ? 12.032 -9.438 -10.783 1.00 89.94 105 TRP A C 1
ATOM 826 O O . TRP A 1 105 ? 11.626 -8.324 -11.085 1.00 89.94 105 TRP A O 1
ATOM 836 N N . LYS A 1 106 ? 13.211 -9.891 -11.232 1.00 89.12 106 LYS A N 1
ATOM 837 C CA . LYS A 1 106 ? 14.092 -9.090 -12.108 1.00 89.12 106 LYS A CA 1
ATOM 838 C C . LYS A 1 106 ? 13.418 -8.719 -13.427 1.00 89.12 106 LYS A C 1
ATOM 840 O O . LYS A 1 106 ? 13.535 -7.571 -13.849 1.00 89.12 106 LYS A O 1
ATOM 845 N N . LYS A 1 107 ? 12.705 -9.657 -14.064 1.00 88.12 107 LYS A N 1
ATOM 846 C CA . LYS A 1 107 ? 11.937 -9.389 -15.297 1.00 88.12 107 LYS A CA 1
ATOM 847 C C . LYS A 1 107 ? 10.819 -8.380 -15.052 1.00 88.12 107 LYS A C 1
ATOM 849 O O . LYS A 1 107 ? 10.577 -7.504 -15.873 1.00 88.12 107 LYS A O 1
ATOM 854 N N . PHE A 1 108 ? 10.128 -8.500 -13.921 1.00 84.62 108 PHE A N 1
ATOM 855 C CA . PHE A 1 108 ? 9.111 -7.530 -13.541 1.00 84.62 108 PHE A CA 1
ATOM 856 C C . PHE A 1 108 ? 9.740 -6.162 -13.253 1.00 84.62 108 PHE A C 1
ATOM 858 O O . PHE A 1 108 ? 9.306 -5.152 -13.791 1.00 84.62 108 PHE A O 1
ATOM 865 N N . HIS A 1 109 ? 10.811 -6.124 -12.465 1.00 82.88 109 HIS A N 1
ATOM 866 C CA . HIS A 1 109 ? 11.533 -4.917 -12.090 1.00 82.88 109 HIS A CA 1
ATOM 867 C C . HIS A 1 109 ? 12.076 -4.174 -13.315 1.00 82.88 109 HIS A C 1
ATOM 869 O O . HIS A 1 109 ? 11.943 -2.957 -13.377 1.00 82.88 109 HIS A O 1
ATOM 875 N N . SER A 1 110 ? 12.612 -4.878 -14.322 1.00 84.12 110 SER A N 1
ATOM 876 C CA . SER A 1 110 ? 13.068 -4.255 -15.573 1.00 84.12 110 SER A CA 1
ATOM 877 C C . SER A 1 110 ? 11.935 -3.580 -16.355 1.00 84.12 110 SER A C 1
ATOM 879 O O . SER A 1 110 ? 12.177 -2.592 -17.045 1.00 84.12 110 SER A O 1
ATOM 881 N N . PHE A 1 111 ? 10.698 -4.057 -16.207 1.00 79.19 111 PHE A N 1
ATOM 882 C CA . PHE A 1 111 ? 9.517 -3.375 -16.728 1.00 79.19 111 PHE A CA 1
ATOM 883 C C . PHE A 1 111 ? 9.149 -2.141 -15.892 1.00 79.19 111 PHE A C 1
ATOM 885 O O . PHE A 1 111 ? 8.709 -1.140 -16.443 1.00 79.19 111 PHE A O 1
ATOM 892 N N . VAL A 1 112 ? 9.337 -2.164 -14.568 1.00 75.38 112 VAL A N 1
ATOM 893 C CA . VAL A 1 112 ? 8.930 -1.031 -13.716 1.00 75.38 112 VAL A CA 1
ATOM 894 C C . VAL A 1 112 ? 9.961 0.097 -13.643 1.00 75.38 112 VAL A C 1
ATOM 896 O O . VAL A 1 112 ? 9.583 1.240 -13.400 1.00 75.38 112 VAL A O 1
ATOM 899 N N . ILE A 1 113 ? 11.245 -0.163 -13.911 1.00 76.56 113 ILE A N 1
ATOM 900 C CA . ILE A 1 113 ? 12.275 0.895 -13.995 1.00 76.56 113 ILE A CA 1
ATOM 901 C C . ILE A 1 113 ? 12.067 1.860 -15.165 1.00 76.56 113 ILE A C 1
ATOM 903 O O . ILE A 1 113 ? 12.644 2.941 -15.163 1.00 76.56 113 ILE A O 1
ATOM 907 N N . THR A 1 114 ? 11.250 1.503 -16.161 1.00 74.75 114 THR A N 1
ATOM 908 C CA . THR A 1 114 ? 10.905 2.426 -17.250 1.00 74.75 114 THR A CA 1
ATOM 909 C C . THR A 1 114 ? 9.864 3.461 -16.824 1.00 74.75 114 THR A C 1
ATOM 911 O O . THR A 1 114 ? 9.501 4.324 -17.622 1.00 74.75 114 THR A O 1
ATOM 914 N N . MET A 1 115 ? 9.349 3.386 -15.591 1.00 73.69 115 MET A N 1
ATOM 915 C CA . MET A 1 115 ? 8.452 4.403 -15.058 1.00 73.69 115 MET A CA 1
ATOM 916 C C . MET A 1 115 ? 9.183 5.730 -14.856 1.00 73.69 115 MET A C 1
ATOM 918 O O . MET A 1 115 ? 10.353 5.773 -14.483 1.00 73.69 115 MET A O 1
ATOM 922 N N . GLY A 1 116 ? 8.466 6.832 -15.086 1.00 69.00 116 GLY A N 1
ATOM 923 C CA . GLY A 1 116 ? 9.019 8.175 -14.941 1.00 69.00 116 GLY A CA 1
ATOM 924 C C . GLY A 1 116 ? 9.625 8.408 -13.554 1.00 69.00 116 GLY A C 1
ATOM 925 O O . GLY A 1 116 ? 9.099 7.928 -12.540 1.00 69.00 116 GLY A O 1
ATOM 926 N N . ARG A 1 117 ? 10.726 9.169 -13.509 1.00 78.56 117 ARG A N 1
ATOM 927 C CA . ARG A 1 117 ? 11.422 9.555 -12.270 1.00 78.56 117 ARG A CA 1
ATOM 928 C C . ARG A 1 117 ? 10.430 10.050 -11.220 1.00 78.56 117 ARG A C 1
ATOM 930 O O . ARG A 1 117 ? 9.595 10.898 -11.506 1.00 78.56 117 ARG A O 1
ATOM 937 N N . GLY A 1 118 ? 10.554 9.551 -9.992 1.00 80.44 118 GLY A N 1
ATOM 938 C CA . GLY A 1 118 ? 9.661 9.921 -8.888 1.00 80.44 118 GLY A CA 1
ATOM 939 C C . GLY A 1 118 ? 8.454 8.998 -8.698 1.00 80.44 118 GLY A C 1
ATOM 940 O O . GLY A 1 118 ? 7.771 9.129 -7.680 1.00 80.44 118 GLY A O 1
ATOM 941 N N . SER A 1 119 ? 8.220 8.057 -9.621 1.00 85.19 119 SER A N 1
ATOM 942 C CA . SER A 1 119 ? 7.214 7.001 -9.464 1.00 85.19 119 SER A CA 1
ATOM 943 C C . SER A 1 119 ? 7.558 6.072 -8.297 1.00 85.19 119 SER A C 1
ATOM 945 O O . SER A 1 119 ? 8.726 5.899 -7.933 1.00 85.19 119 SER A O 1
ATOM 947 N N . LYS A 1 120 ? 6.529 5.495 -7.673 1.00 88.50 120 LYS A N 1
ATOM 948 C CA . LYS A 1 120 ? 6.675 4.659 -6.474 1.00 88.50 120 LYS A CA 1
ATOM 949 C C . LYS A 1 120 ? 5.838 3.396 -6.576 1.00 88.50 120 LYS A C 1
ATOM 951 O O . LYS A 1 120 ? 4.772 3.381 -7.191 1.00 88.50 120 LYS A O 1
ATOM 956 N N . ILE A 1 121 ? 6.323 2.341 -5.935 1.00 90.38 121 ILE A N 1
ATOM 957 C CA . ILE A 1 121 ? 5.670 1.038 -5.871 1.00 90.38 121 ILE A CA 1
ATOM 958 C C . ILE A 1 121 ? 5.410 0.686 -4.410 1.00 90.38 121 ILE A C 1
ATOM 960 O O . ILE A 1 121 ? 6.285 0.813 -3.554 1.00 90.38 121 ILE A O 1
ATOM 964 N N . ILE A 1 122 ? 4.210 0.191 -4.132 1.00 93.44 122 ILE A N 1
ATOM 965 C CA . ILE A 1 122 ? 3.844 -0.421 -2.861 1.00 93.44 122 ILE A CA 1
ATOM 966 C C . ILE A 1 122 ? 3.577 -1.903 -3.107 1.00 93.44 122 ILE A C 1
ATOM 968 O O . ILE A 1 122 ? 2.700 -2.261 -3.892 1.00 93.44 122 ILE A O 1
ATOM 972 N N . ILE A 1 123 ? 4.300 -2.771 -2.404 1.00 94.06 123 ILE A N 1
ATOM 973 C CA . ILE A 1 123 ? 4.061 -4.217 -2.430 1.00 94.06 123 ILE A CA 1
ATOM 974 C C . ILE A 1 123 ? 3.222 -4.593 -1.215 1.00 94.06 123 ILE A C 1
ATOM 976 O O . ILE A 1 123 ? 3.632 -4.363 -0.088 1.00 94.06 123 ILE A O 1
ATOM 980 N N . ILE A 1 124 ? 2.074 -5.229 -1.409 1.00 94.00 124 ILE A N 1
ATOM 981 C CA . ILE A 1 124 ? 1.235 -5.778 -0.345 1.00 94.00 124 ILE A CA 1
ATOM 982 C C . ILE A 1 124 ? 1.407 -7.295 -0.321 1.00 94.00 124 ILE A C 1
ATOM 984 O O . ILE A 1 124 ? 1.115 -7.971 -1.305 1.00 94.00 124 ILE A O 1
ATOM 988 N N . SER A 1 125 ? 1.805 -7.865 0.819 1.00 92.69 125 SER A N 1
ATOM 989 C CA . SER A 1 125 ? 1.896 -9.325 0.949 1.00 92.69 125 SER A CA 1
ATOM 990 C C . SER A 1 125 ? 1.646 -9.840 2.365 1.00 92.69 125 SER A C 1
ATOM 992 O O . SER A 1 125 ? 1.660 -9.101 3.351 1.00 92.69 125 SER A O 1
ATOM 994 N N . ARG A 1 126 ? 1.364 -11.142 2.458 1.00 93.75 126 ARG A N 1
ATOM 995 C CA . ARG A 1 126 ? 1.365 -11.909 3.712 1.00 93.75 126 ARG A CA 1
ATOM 996 C C . ARG A 1 126 ? 2.717 -12.540 4.024 1.00 93.75 126 ARG A C 1
ATOM 998 O O . ARG A 1 126 ? 2.951 -12.931 5.163 1.00 93.75 126 ARG A O 1
ATOM 1005 N N . LEU A 1 127 ? 3.583 -12.649 3.025 1.00 92.38 127 LEU A N 1
ATOM 1006 C CA . LEU A 1 127 ? 4.834 -13.382 3.104 1.00 92.38 127 LEU A CA 1
ATOM 1007 C C . LEU A 1 127 ? 5.967 -12.429 3.478 1.00 92.38 127 LEU A C 1
ATOM 1009 O O . LEU A 1 127 ? 6.293 -11.525 2.714 1.00 92.38 127 LEU A O 1
ATOM 1013 N N . GLN A 1 128 ? 6.598 -12.651 4.634 1.00 94.06 128 GLN A N 1
ATOM 1014 C CA . GLN A 1 128 ? 7.701 -11.799 5.097 1.00 94.06 128 GLN A CA 1
ATOM 1015 C C . GLN A 1 128 ? 8.894 -11.782 4.137 1.00 94.06 128 GLN A C 1
ATOM 1017 O O . GLN A 1 128 ? 9.521 -10.743 3.970 1.00 94.06 128 GLN A O 1
ATOM 1022 N N . ARG A 1 129 ? 9.155 -12.893 3.443 1.00 94.62 129 ARG A N 1
ATOM 1023 C CA . ARG A 1 129 ? 10.227 -13.009 2.443 1.00 94.62 129 ARG A CA 1
ATOM 1024 C C . ARG A 1 129 ? 10.116 -12.005 1.291 1.00 94.62 129 ARG A C 1
ATOM 1026 O O . ARG A 1 129 ? 11.144 -11.553 0.808 1.00 94.62 129 ARG A O 1
ATOM 1033 N N . LEU A 1 130 ? 8.908 -11.569 0.914 1.00 92.75 130 LEU A N 1
ATOM 1034 C CA . LEU A 1 130 ? 8.729 -10.566 -0.145 1.00 92.75 130 LEU A CA 1
ATOM 1035 C C . LEU A 1 130 ? 9.194 -9.163 0.270 1.00 92.75 130 LEU A C 1
ATOM 1037 O O . LEU A 1 130 ? 9.298 -8.280 -0.576 1.00 92.75 130 LEU A O 1
ATOM 1041 N N . ALA A 1 131 ? 9.535 -8.952 1.548 1.00 94.00 131 ALA A N 1
ATOM 1042 C CA . ALA A 1 131 ? 10.214 -7.738 1.984 1.00 94.00 131 ALA A CA 1
ATOM 1043 C C . ALA A 1 131 ? 11.590 -7.552 1.321 1.00 94.00 131 ALA A C 1
ATOM 1045 O O . ALA A 1 131 ? 12.041 -6.415 1.215 1.00 94.00 131 ALA A O 1
ATOM 1046 N N . ARG A 1 132 ? 12.229 -8.632 0.837 1.00 94.44 132 ARG A N 1
ATOM 1047 C CA . ARG A 1 132 ? 13.526 -8.577 0.136 1.00 94.44 132 ARG A CA 1
ATOM 1048 C C . ARG A 1 132 ? 13.500 -7.737 -1.142 1.00 94.44 132 ARG A C 1
ATOM 1050 O O . ARG A 1 132 ? 14.537 -7.257 -1.572 1.00 94.44 132 ARG A O 1
ATOM 1057 N N . PHE A 1 133 ? 12.318 -7.568 -1.735 1.00 91.81 133 PHE A N 1
ATOM 1058 C CA . PHE A 1 133 ? 12.116 -6.778 -2.949 1.00 91.81 133 PHE A CA 1
ATOM 1059 C C . PHE A 1 133 ? 11.935 -5.280 -2.671 1.00 91.81 133 PHE A C 1
ATOM 1061 O O . PHE A 1 133 ? 11.816 -4.490 -3.604 1.00 91.81 133 PHE A O 1
ATOM 1068 N N . GLY A 1 134 ? 11.890 -4.874 -1.399 1.00 91.56 134 GLY A N 1
ATOM 1069 C CA . GLY A 1 134 ? 11.809 -3.473 -1.011 1.00 91.56 134 GLY A CA 1
ATOM 1070 C C . GLY A 1 134 ? 13.134 -2.745 -1.180 1.00 91.56 134 GLY A C 1
ATOM 1071 O O . GLY A 1 134 ? 14.175 -3.239 -0.759 1.00 91.56 134 GLY A O 1
ATOM 1072 N N . SER A 1 135 ? 13.078 -1.528 -1.715 1.00 90.44 135 SER A N 1
ATOM 1073 C CA . SER A 1 135 ? 14.215 -0.601 -1.706 1.00 90.44 135 SER A CA 1
ATOM 1074 C C . SER A 1 135 ? 14.293 0.203 -0.402 1.00 90.44 135 SER A C 1
ATOM 1076 O O . SER A 1 135 ? 15.295 0.855 -0.126 1.00 90.44 135 SER A O 1
ATOM 1078 N N . VAL A 1 136 ? 13.225 0.183 0.400 1.00 91.94 136 VAL A N 1
ATOM 1079 C CA . VAL A 1 136 ? 13.136 0.827 1.715 1.00 91.94 136 VAL A CA 1
ATOM 1080 C C . VAL A 1 136 ? 12.656 -0.165 2.773 1.00 91.94 136 VAL A C 1
ATOM 1082 O O . VAL A 1 136 ? 12.129 -1.235 2.462 1.00 91.94 136 VAL A O 1
ATOM 1085 N N . LYS A 1 137 ? 12.817 0.202 4.051 1.00 94.19 137 LYS A N 1
ATOM 1086 C CA . LYS A 1 137 ? 12.415 -0.645 5.179 1.00 94.19 137 LYS A CA 1
ATOM 1087 C C . LYS A 1 137 ? 10.917 -0.996 5.089 1.00 94.19 137 LYS A C 1
ATOM 1089 O O . LYS A 1 137 ? 10.096 -0.082 4.990 1.00 94.19 137 LYS A O 1
ATOM 1094 N N . PRO A 1 138 ? 10.547 -2.287 5.173 1.00 96.06 138 PRO A N 1
ATOM 1095 C CA . PRO A 1 138 ? 9.155 -2.711 5.097 1.00 96.06 138 PRO A CA 1
ATOM 1096 C C . PRO A 1 138 ? 8.335 -2.203 6.288 1.00 96.06 138 PRO A C 1
ATOM 1098 O O . PRO A 1 138 ? 8.830 -2.075 7.412 1.00 96.06 138 PRO 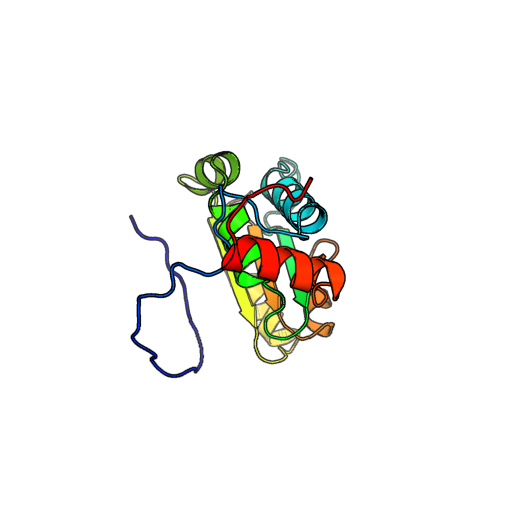A O 1
ATOM 1101 N N . ILE A 1 139 ? 7.047 -1.978 6.046 1.00 95.31 139 ILE A N 1
ATOM 1102 C CA . ILE A 1 139 ? 6.051 -1.716 7.083 1.00 95.31 139 ILE A CA 1
ATOM 1103 C C . ILE A 1 139 ? 5.349 -3.029 7.414 1.00 95.31 139 ILE A C 1
ATOM 1105 O O . ILE A 1 139 ? 4.779 -3.681 6.539 1.00 95.31 139 ILE A O 1
ATOM 1109 N N . PHE A 1 140 ? 5.367 -3.401 8.690 1.00 93.25 140 PHE A N 1
ATOM 1110 C CA . PHE A 1 140 ? 4.684 -4.591 9.182 1.00 93.25 140 PHE A CA 1
ATOM 1111 C C . PHE A 1 140 ? 3.349 -4.218 9.823 1.00 93.25 140 PHE A C 1
ATOM 1113 O O . PHE A 1 140 ? 3.301 -3.363 10.701 1.00 93.25 140 PHE A O 1
ATOM 1120 N N . LEU A 1 141 ? 2.272 -4.876 9.395 1.00 89.62 141 LEU A N 1
ATOM 1121 C CA . LEU A 1 141 ? 0.948 -4.776 9.998 1.00 89.62 141 LEU A CA 1
ATOM 1122 C C . LEU A 1 141 ? 0.650 -6.064 10.757 1.00 89.62 141 LEU A C 1
ATOM 1124 O O . LEU A 1 141 ? 0.541 -7.150 10.179 1.00 89.62 141 LEU A O 1
ATOM 1128 N N . THR A 1 142 ? 0.473 -5.918 12.059 1.00 87.44 142 THR A N 1
ATOM 1129 C CA . THR A 1 142 ? 0.022 -6.964 12.981 1.00 87.44 142 THR A CA 1
ATOM 1130 C C . THR A 1 142 ? -1.497 -6.954 13.102 1.00 87.44 142 THR A C 1
ATOM 1132 O O . THR A 1 142 ? -2.141 -6.009 12.664 1.00 87.44 142 THR A O 1
ATOM 1135 N N . VAL A 1 143 ? -2.108 -7.985 13.679 1.00 80.56 143 VAL A N 1
ATOM 1136 C CA . VAL A 1 143 ? -3.526 -7.900 14.076 1.00 80.56 143 VAL A CA 1
ATOM 1137 C C . VAL A 1 143 ? -3.671 -6.798 15.137 1.00 80.56 143 VAL A C 1
ATOM 1139 O O . VAL A 1 143 ? -2.745 -6.600 15.924 1.00 80.56 143 VAL A O 1
ATOM 1142 N N . LEU A 1 144 ? -4.786 -6.058 15.120 1.00 75.31 144 LEU A N 1
ATOM 1143 C CA . LEU A 1 144 ? -5.099 -5.094 16.181 1.00 75.31 144 LEU A CA 1
ATOM 1144 C C . LEU A 1 144 ? -5.158 -5.814 17.532 1.00 75.31 144 LEU A C 1
ATOM 1146 O O . LEU A 1 144 ? -5.580 -6.970 17.609 1.00 75.31 144 LEU A O 1
ATOM 1150 N N . SER A 1 145 ? -4.739 -5.134 18.592 1.00 77.06 145 SER A N 1
ATOM 1151 C CA . SER A 1 145 ? -4.878 -5.652 19.951 1.00 77.06 145 SER A CA 1
ATOM 1152 C C . SER A 1 145 ? -6.352 -5.852 20.321 1.00 77.06 145 SER A C 1
ATOM 1154 O O . SER A 1 145 ? -7.257 -5.294 19.694 1.00 77.06 145 SER A O 1
ATOM 1156 N N . TYR A 1 146 ? -6.607 -6.653 21.361 1.00 75.44 146 TYR A N 1
ATOM 1157 C CA . TYR A 1 146 ? -7.966 -6.864 21.863 1.00 75.44 146 TYR A CA 1
ATOM 1158 C C . TYR A 1 146 ? -8.640 -5.545 22.252 1.00 75.44 146 TYR A C 1
ATOM 1160 O O . TYR A 1 146 ? -9.799 -5.339 21.909 1.00 75.44 146 TYR A O 1
ATOM 1168 N N . ASP A 1 147 ? -7.914 -4.639 22.906 1.00 75.94 147 ASP A N 1
ATOM 1169 C CA . ASP A 1 147 ? -8.455 -3.345 23.321 1.00 75.94 147 ASP A CA 1
ATOM 1170 C C . ASP A 1 147 ? -8.773 -2.453 22.125 1.00 75.94 147 ASP A C 1
ATOM 1172 O O . ASP A 1 147 ? -9.839 -1.842 22.085 1.00 75.94 147 ASP A O 1
ATOM 1176 N N . GLU A 1 148 ? -7.912 -2.443 21.105 1.00 74.12 148 GLU A N 1
ATOM 1177 C CA . GLU A 1 148 ? -8.173 -1.702 19.873 1.00 74.12 148 GLU A CA 1
ATOM 1178 C C . GLU A 1 148 ? -9.380 -2.259 19.113 1.00 74.12 148 GLU A C 1
ATOM 1180 O O . GLU A 1 148 ? -10.213 -1.502 18.621 1.00 74.12 148 GLU A O 1
ATOM 1185 N N . LEU A 1 149 ? -9.499 -3.586 19.035 1.00 73.81 149 LEU A N 1
ATOM 1186 C CA . LEU A 1 149 ? -10.614 -4.254 18.371 1.00 73.81 149 LEU A CA 1
ATOM 1187 C C . LEU A 1 149 ? -11.917 -4.063 19.156 1.00 73.81 149 LEU A C 1
ATOM 1189 O O . LEU A 1 149 ? -12.961 -3.806 18.562 1.00 73.81 149 LEU A O 1
ATOM 1193 N N . ARG A 1 150 ? -11.859 -4.127 20.491 1.00 75.31 150 ARG A N 1
ATOM 1194 C CA . ARG A 1 150 ? -12.989 -3.866 21.387 1.00 75.31 150 ARG A CA 1
ATOM 1195 C C . ARG A 1 150 ? -13.438 -2.414 21.301 1.00 75.31 150 ARG A C 1
ATOM 1197 O O . ARG A 1 150 ? -14.641 -2.170 21.270 1.00 75.31 150 ARG A O 1
ATOM 1204 N N . TYR A 1 151 ? -12.506 -1.464 21.276 1.00 71.44 151 TYR A N 1
ATOM 1205 C CA . TYR A 1 151 ? -12.820 -0.051 21.098 1.00 71.44 151 TYR A CA 1
ATOM 1206 C C . TYR A 1 151 ? -13.460 0.182 19.731 1.00 71.44 151 TYR A C 1
ATOM 1208 O O . TYR A 1 151 ? -14.556 0.723 19.670 1.00 71.44 151 TYR A O 1
ATOM 1216 N N . LEU A 1 152 ? -12.851 -0.328 18.655 1.00 70.56 152 LEU A N 1
ATOM 1217 C CA . LEU A 1 152 ? -13.409 -0.246 17.306 1.00 70.56 152 LEU A CA 1
ATOM 1218 C C . LEU A 1 152 ? -14.829 -0.823 17.245 1.00 70.56 152 LEU A C 1
ATOM 1220 O O . LEU A 1 152 ? -15.726 -0.196 16.691 1.00 70.56 152 LEU A O 1
ATOM 1224 N N . LEU A 1 153 ? -15.050 -1.998 17.841 1.00 73.25 153 LEU A N 1
ATOM 1225 C CA . LEU A 1 153 ? -16.373 -2.610 17.910 1.00 73.25 153 LEU A CA 1
ATOM 1226 C C . LEU A 1 153 ? -17.360 -1.717 18.670 1.00 73.25 153 LEU A C 1
ATOM 1228 O O . LEU A 1 153 ? -18.476 -1.528 18.200 1.00 73.25 153 LEU A O 1
ATOM 1232 N N . LYS A 1 154 ? -16.961 -1.138 19.810 1.00 69.19 154 LYS A N 1
ATOM 1233 C CA . LYS A 1 154 ? -17.805 -0.201 20.564 1.00 69.19 154 LYS A CA 1
ATOM 1234 C C . LYS A 1 154 ? -18.161 1.031 19.732 1.00 69.19 154 LYS A C 1
ATOM 1236 O O . LYS A 1 154 ? -19.337 1.363 19.655 1.00 69.19 154 LYS A O 1
ATOM 1241 N N . THR A 1 155 ? -17.189 1.656 19.071 1.00 67.62 155 THR A N 1
ATOM 1242 C CA . THR A 1 155 ? -17.420 2.818 18.200 1.00 67.62 155 THR A CA 1
ATOM 1243 C C . THR A 1 155 ? -18.371 2.482 17.050 1.00 67.62 155 THR A C 1
ATOM 1245 O O . THR A 1 155 ? -19.240 3.282 16.722 1.00 67.62 155 THR A O 1
ATOM 1248 N N . LEU A 1 156 ? -18.249 1.292 16.453 1.00 67.69 156 LEU A N 1
ATOM 1249 C CA . LEU A 1 156 ? -19.125 0.853 15.362 1.00 67.69 156 LEU A CA 1
ATOM 1250 C C . LEU A 1 156 ? -20.548 0.532 15.832 1.00 67.69 156 LEU A C 1
ATOM 1252 O O . LEU A 1 156 ? -21.504 0.834 15.125 1.00 67.69 156 LEU A O 1
ATOM 1256 N N . VAL A 1 157 ? -20.688 -0.109 16.994 1.00 71.94 157 VAL A N 1
ATOM 1257 C CA . VAL A 1 157 ? -21.987 -0.564 17.513 1.00 71.94 157 VAL A CA 1
ATOM 1258 C C . VAL A 1 157 ? -22.771 0.580 18.151 1.00 71.94 157 VAL A C 1
ATOM 1260 O O . VAL A 1 157 ? -23.987 0.640 17.998 1.00 71.94 157 VAL A O 1
ATOM 1263 N N . PHE A 1 158 ? -22.093 1.482 18.860 1.00 73.56 158 PHE A N 1
ATOM 1264 C CA . PHE A 1 158 ? -22.737 2.523 19.662 1.00 73.56 158 PHE A CA 1
ATOM 1265 C C . PHE A 1 158 ? -22.591 3.934 19.074 1.00 73.56 158 PHE A C 1
ATOM 1267 O O . PHE A 1 158 ? -23.207 4.863 19.588 1.00 73.56 158 PHE A O 1
ATOM 1274 N N . GLY A 1 159 ? -21.825 4.109 17.990 1.00 60.34 159 GLY A N 1
ATOM 1275 C CA . GLY A 1 159 ? -21.445 5.427 17.477 1.00 60.34 159 GLY A CA 1
ATOM 1276 C C . GLY A 1 159 ? -20.370 6.095 18.342 1.00 60.34 159 GLY A C 1
ATOM 1277 O O . GLY A 1 159 ? -19.966 5.565 19.377 1.00 60.34 159 GLY A O 1
ATOM 1278 N N . SER A 1 160 ? -19.886 7.269 17.924 1.00 57.91 160 SER A N 1
ATOM 1279 C CA . SER A 1 160 ? -18.926 8.086 18.690 1.00 57.91 160 SER A CA 1
ATOM 1280 C C . SER A 1 160 ? -19.592 8.767 19.896 1.00 57.91 160 SER A C 1
ATOM 1282 O O . SER A 1 160 ? -19.581 9.991 20.019 1.00 57.91 160 SER A O 1
ATOM 1284 N N . VAL A 1 161 ? -20.217 7.986 20.773 1.00 50.84 161 VAL A N 1
ATOM 1285 C CA . VAL A 1 161 ? -20.693 8.466 22.068 1.00 50.84 161 VAL A CA 1
ATOM 1286 C C . VAL A 1 161 ? -19.575 8.192 23.063 1.00 50.84 161 VAL A C 1
ATOM 1288 O O . VAL A 1 161 ? -19.295 7.039 23.390 1.00 50.84 161 VAL A O 1
ATOM 1291 N N . ASP A 1 162 ? -18.888 9.257 23.463 1.00 43.91 162 ASP A N 1
ATOM 1292 C CA . ASP A 1 162 ? -17.834 9.224 24.474 1.00 43.91 162 ASP A CA 1
ATOM 1293 C C . ASP A 1 162 ? -18.425 8.653 25.777 1.00 43.91 162 ASP A C 1
ATOM 1295 O O . ASP A 1 162 ? -19.391 9.225 26.300 1.00 43.91 162 ASP A O 1
ATOM 1299 N N . PRO A 1 163 ? -17.957 7.498 26.287 1.00 41.09 163 PRO A N 1
ATOM 1300 C CA . PRO A 1 163 ? -18.450 6.986 27.550 1.00 41.09 163 PRO A CA 1
ATOM 1301 C C . PRO A 1 163 ? -17.744 7.755 28.671 1.00 41.09 163 PRO A C 1
ATOM 1303 O O . PRO A 1 163 ? -16.622 7.413 29.043 1.00 41.09 163 PRO A O 1
ATOM 1306 N N . MET A 1 164 ? -18.408 8.808 29.160 1.00 37.12 164 MET A N 1
ATOM 1307 C CA . MET A 1 164 ? -18.147 9.415 30.475 1.00 37.12 164 MET A CA 1
ATOM 1308 C C . MET A 1 164 ? -18.162 8.358 31.584 1.00 37.12 164 MET A C 1
ATOM 1310 O O . MET A 1 164 ? -19.027 7.451 31.524 1.00 37.12 164 MET A O 1
#

pLDDT: mean 74.1, std 19.96, range [26.25, 96.56]

Foldseek 3Di:
DDDDPPDPDDDDDDDDDDDPPDQDDPLDRFPCVVVLVVVLCVLLDADDPPDALFAAEEEAEEAPPLCSVVSVVSSCPPVSSCVVPVPQEAEEEAEDEDDDDVVVVVVVRVVRSPGGRSHHYYYYYHDPVCCVSGPDHYHYGYHDDPVRVVVVVCCSVPNPDPDD

Secondary structure (DSSP, 8-state):
-PPP----S------------SS-STT--TT-HHHHHHHHHHHHSPPPTTS-SSPEEEEEEE-TTSSHHHHHHHHHTSHHHHHHHTTT--EEEEEESS---HHHHHHHHHHHTTSPTT-EEEEEES-GGGGGG-SSPPEEEPPPPHHHHHHHHHHHHH-S----

Radius of gyration: 17.48 Å; chains: 1; bounding box: 44×32×48 Å